Protein AF-A0A9X8HGR4-F1 (afdb_monomer)

Mean predicted aligned error: 7.32 Å

Organism: Aphanomyces astaci (NCBI:txid112090)

Solvent-accessible surface area (backbone atoms only — not comparable to full-atom values): 8861 Å² total; per-residue (Å²): 108,69,72,41,54,54,27,50,53,47,27,54,52,20,58,75,69,69,37,58,62,55,27,18,55,21,49,51,52,35,52,61,51,49,72,78,52,63,86,85,39,71,66,53,58,53,49,52,52,51,49,60,60,32,33,69,50,9,57,54,33,40,52,52,37,51,54,50,48,54,56,50,56,73,55,56,87,58,89,68,91,65,55,72,68,59,50,52,53,51,51,53,54,50,51,52,52,51,51,55,38,35,50,29,14,35,56,23,24,52,88,67,56,31,57,54,38,49,51,55,51,51,54,46,51,55,55,51,50,52,45,54,51,49,53,53,53,52,50,51,52,51,53,60,72,69,48,59,56,43,101,83,71,45,76,47,70,78,83,75,77,127

Nearest PDB structures (foldseek):
  3e6y-assembly3_B  TM=3.218E-01  e=4.325E-01  Nicotiana tabacum
  2o98-assembly1_A  TM=3.046E-01  e=5.892E-01  Nicotiana tabacum
  2npm-assembly1_B  TM=3.280E-01  e=8.028E-01  Cryptosporidium parvum
  8qtf-assembly1_B  TM=3.038E-01  e=9.866E-01  Arabidopsis thaliana
  3edu-assembly1_A  TM=3.399E-01  e=7.365E+00  Homo sapiens

Secondary structure (DSSP, 8-state):
-HHHHHHHHHHHHHHHTT-HHHHHHHHHHHHHHHTTS-TTSHHHHHHHHHHHHHHHHHHHHHHHHHHHHHHHHTTTT----S-HHHHHHHHHHHHHHHHHHHHHHHHHSPTTHHHHHHHHHHHHHHHHHHHHHHHHHHHHHHHHHHS-B-TTSSB-GGGG--

Sequence (162 aa):
MEAFNDHIGSFYEALAEDKLDQLADALLSLRDAAATLPMEDPATVMLNDCENKASAKGQLALSNLHALVSTLNASLGRKSNDDTVLQYERLDSQLRTVINTFYTSYALSPSPANASSLAVLVEYVDAEFKQRASLRVDSLGKLKAAAPVNGHGYIDRSVHLE

Radius of gyration: 24.04 Å; Cα contacts (8 Å, |Δi|>4): 130; chains: 1; bounding box: 58×38×68 Å

pLDDT: mean 87.97, std 9.7, range [37.72, 97.38]

Foldseek 3Di:
DVQLVVLLVQLVVCLVVVVLLSNLVSLVSNVVVCVPDDCPDVSVVSNVVSLVSLQVVLVVLLVVLLVLLVVVLVVFPDDDPDDLVVVVVVLVVSLVVSVSSLSSNLSSHDPPSNVVSVVSNVVSVVSSVVSNVVSVVVVVVVCVVPADADPVRHRDPVVPPD

Structure (mmCIF, N/CA/C/O backbone):
data_AF-A0A9X8HGR4-F1
#
_entry.id   AF-A0A9X8HGR4-F1
#
loop_
_atom_site.group_PDB
_atom_site.id
_atom_site.type_symbol
_atom_site.label_atom_id
_atom_site.label_alt_id
_atom_site.label_comp_id
_atom_site.label_asym_id
_atom_site.label_entity_id
_atom_site.label_seq_id
_atom_site.pdbx_PDB_ins_code
_atom_site.Cartn_x
_atom_site.Cartn_y
_atom_site.Cartn_z
_atom_site.occupancy
_atom_site.B_iso_or_equiv
_atom_site.auth_seq_id
_atom_site.auth_comp_id
_atom_site.auth_asym_id
_atom_site.auth_atom_id
_atom_site.pdbx_PDB_model_num
ATOM 1 N N . MET A 1 1 ? 18.070 -14.603 -21.014 1.00 62.91 1 MET A N 1
ATOM 2 C CA . MET A 1 1 ? 17.979 -13.560 -22.060 1.00 62.91 1 MET A CA 1
ATOM 3 C C . MET A 1 1 ? 16.562 -13.458 -22.625 1.00 62.91 1 MET A C 1
ATOM 5 O O . MET A 1 1 ? 16.049 -12.356 -22.659 1.00 62.91 1 MET A O 1
ATOM 9 N N . GLU A 1 2 ? 15.895 -14.568 -22.970 1.00 74.19 2 GLU A N 1
ATOM 10 C CA . GLU A 1 2 ? 14.491 -14.567 -23.446 1.00 74.19 2 GLU A CA 1
ATOM 11 C C . GLU A 1 2 ? 13.516 -13.922 -22.440 1.00 74.19 2 GLU A C 1
ATOM 13 O O . GLU A 1 2 ? 12.910 -12.907 -22.760 1.00 74.19 2 GLU A O 1
ATOM 18 N N . ALA A 1 3 ? 13.520 -14.368 -21.177 1.00 80.75 3 ALA A N 1
ATOM 19 C CA . ALA A 1 3 ? 12.692 -13.768 -20.120 1.00 80.75 3 ALA A CA 1
ATOM 20 C C . ALA A 1 3 ? 12.939 -12.258 -19.911 1.00 80.75 3 ALA A C 1
ATOM 22 O O . ALA A 1 3 ? 12.009 -11.495 -19.685 1.00 80.75 3 ALA A O 1
ATOM 23 N N . PHE A 1 4 ? 14.191 -11.798 -20.026 1.00 86.31 4 PHE A N 1
ATOM 24 C CA . PHE A 1 4 ? 14.517 -10.374 -19.902 1.00 86.31 4 PHE A CA 1
ATOM 25 C C . PHE A 1 4 ? 13.901 -9.557 -21.048 1.00 86.31 4 PHE A C 1
ATOM 27 O O . PHE A 1 4 ? 13.310 -8.508 -20.807 1.00 86.31 4 PHE A O 1
ATOM 34 N N . ASN A 1 5 ? 13.984 -10.061 -22.282 1.00 85.44 5 ASN A N 1
ATOM 35 C CA . ASN A 1 5 ? 13.412 -9.395 -23.451 1.00 85.44 5 ASN A CA 1
ATOM 36 C C . ASN A 1 5 ? 11.878 -9.313 -23.374 1.00 85.44 5 ASN A C 1
ATOM 38 O O . ASN A 1 5 ? 11.311 -8.273 -23.714 1.00 85.44 5 ASN A O 1
ATOM 42 N N . ASP A 1 6 ? 11.217 -10.354 -22.863 1.00 88.44 6 ASP A N 1
ATOM 43 C CA . ASP A 1 6 ? 9.761 -10.363 -22.663 1.00 88.44 6 ASP A CA 1
ATOM 44 C C . ASP A 1 6 ? 9.321 -9.315 -21.627 1.00 88.44 6 ASP A C 1
ATOM 46 O O . ASP A 1 6 ? 8.352 -8.572 -21.832 1.00 88.44 6 ASP A O 1
ATOM 50 N N . HIS A 1 7 ? 10.069 -9.194 -20.525 1.00 91.62 7 HIS A N 1
ATOM 51 C CA . HIS A 1 7 ? 9.801 -8.181 -19.504 1.00 91.62 7 HIS A CA 1
ATOM 52 C C . HIS A 1 7 ? 10.094 -6.759 -20.003 1.00 91.62 7 HIS A C 1
ATOM 54 O O . HIS A 1 7 ? 9.390 -5.829 -19.614 1.00 91.62 7 HIS A O 1
ATOM 60 N N . ILE A 1 8 ? 11.066 -6.577 -20.906 1.00 92.81 8 ILE A N 1
ATOM 61 C CA . ILE A 1 8 ? 11.327 -5.279 -21.545 1.00 92.81 8 ILE A CA 1
ATOM 62 C C . ILE A 1 8 ? 10.142 -4.860 -22.411 1.00 92.81 8 ILE A C 1
ATOM 64 O O . ILE A 1 8 ? 9.707 -3.710 -22.330 1.00 92.81 8 ILE A O 1
ATOM 68 N N . GLY A 1 9 ? 9.613 -5.775 -23.229 1.00 91.75 9 GLY A N 1
ATOM 69 C CA . GLY A 1 9 ? 8.425 -5.502 -24.039 1.00 91.75 9 GLY A CA 1
ATOM 70 C C . GLY A 1 9 ? 7.249 -5.066 -23.165 1.00 91.75 9 GLY A C 1
ATOM 71 O O . GLY A 1 9 ? 6.687 -3.991 -23.378 1.00 91.75 9 GLY A O 1
ATOM 72 N N . SER A 1 10 ? 6.978 -5.841 -22.111 1.00 94.31 10 SER A N 1
ATOM 73 C CA . SER A 1 10 ? 5.934 -5.541 -21.120 1.00 94.31 10 SER A CA 1
ATOM 74 C C . SER A 1 10 ? 6.145 -4.182 -20.436 1.00 94.31 10 SER A C 1
ATOM 76 O O . SER A 1 10 ? 5.191 -3.438 -20.219 1.00 94.31 10 SER A O 1
ATOM 78 N N . PHE A 1 11 ? 7.396 -3.819 -20.126 1.00 95.81 11 PHE A N 1
ATOM 79 C CA . PHE A 1 11 ? 7.730 -2.537 -19.506 1.00 95.81 11 PHE A CA 1
ATOM 80 C C . PHE A 1 11 ? 7.387 -1.354 -20.417 1.00 95.81 11 PHE A C 1
ATOM 82 O O . PHE A 1 11 ? 6.739 -0.406 -19.976 1.00 95.81 11 PHE A O 1
ATOM 89 N N . TYR A 1 12 ? 7.802 -1.389 -21.687 1.00 95.19 12 TYR A N 1
ATOM 90 C CA . TYR A 1 12 ? 7.532 -0.280 -22.607 1.00 95.19 12 TYR A CA 1
ATOM 91 C C . TYR A 1 12 ? 6.057 -0.184 -23.005 1.00 95.19 12 TYR A C 1
ATOM 93 O O . TYR A 1 12 ? 5.570 0.929 -23.198 1.00 95.19 12 TYR A O 1
ATOM 101 N N . GLU A 1 13 ? 5.342 -1.308 -23.085 1.00 95.94 13 GLU A N 1
ATOM 102 C CA . GLU A 1 13 ? 3.887 -1.318 -23.268 1.00 95.94 13 GLU A CA 1
ATOM 103 C C . GLU A 1 13 ? 3.187 -0.638 -22.082 1.00 95.94 13 GLU A C 1
ATOM 105 O O . GLU A 1 13 ? 2.473 0.348 -22.269 1.00 95.94 13 GLU A O 1
ATOM 110 N N . ALA A 1 14 ? 3.484 -1.066 -20.851 1.00 95.38 14 ALA A N 1
ATOM 111 C CA . ALA A 1 14 ? 2.921 -0.459 -19.646 1.00 95.38 14 ALA A CA 1
ATOM 112 C C . ALA A 1 14 ? 3.289 1.029 -19.503 1.00 95.38 14 ALA A C 1
ATOM 114 O O . ALA A 1 14 ? 2.472 1.834 -19.051 1.00 95.38 14 ALA A O 1
ATOM 115 N N . LEU A 1 15 ? 4.504 1.413 -19.915 1.00 93.62 15 LEU A N 1
ATOM 116 C CA . LEU A 1 15 ? 4.956 2.803 -19.913 1.00 93.62 15 LEU A CA 1
ATOM 117 C C . LEU A 1 15 ? 4.176 3.659 -20.917 1.00 93.62 15 LEU A C 1
ATOM 119 O O . LEU A 1 15 ? 3.852 4.803 -20.607 1.00 93.62 15 LEU A O 1
ATOM 123 N N . ALA A 1 16 ? 3.900 3.128 -22.110 1.00 94.31 16 ALA A N 1
ATOM 124 C CA . ALA A 1 16 ? 3.144 3.825 -23.146 1.00 94.31 16 ALA A CA 1
ATOM 125 C C . ALA A 1 16 ? 1.662 3.988 -22.775 1.00 94.31 16 ALA A C 1
ATOM 127 O O . ALA A 1 16 ? 1.046 4.990 -23.133 1.00 94.31 16 ALA A O 1
ATOM 128 N N . GLU A 1 17 ? 1.106 3.024 -22.043 1.00 94.25 17 GLU A N 1
ATOM 129 C CA . GLU A 1 17 ? -0.291 3.028 -21.600 1.00 94.25 17 GLU A CA 1
ATOM 130 C C . GLU A 1 17 ? -0.511 3.684 -20.226 1.00 94.25 17 GLU A C 1
ATOM 132 O O . GLU A 1 17 ? -1.637 3.702 -19.729 1.00 94.25 17 GLU A O 1
ATOM 137 N N . ASP A 1 18 ? 0.543 4.223 -19.603 1.00 90.62 18 ASP A N 1
ATOM 138 C CA . ASP A 1 18 ? 0.505 4.842 -18.270 1.00 90.62 18 ASP A CA 1
ATOM 139 C C . ASP A 1 18 ? -0.043 3.922 -17.153 1.00 90.62 18 ASP A C 1
ATOM 141 O O . ASP A 1 18 ? -0.566 4.382 -16.132 1.00 90.62 18 ASP A O 1
ATOM 145 N N . LYS A 1 19 ? 0.126 2.603 -17.300 1.00 92.81 19 LYS A N 1
ATOM 146 C CA . LYS A 1 19 ? -0.300 1.595 -16.316 1.00 92.81 19 LYS A CA 1
ATOM 147 C C . LYS A 1 19 ? 0.777 1.384 -15.253 1.00 92.81 19 LYS A C 1
ATOM 149 O O . LYS A 1 19 ? 1.664 0.547 -15.401 1.00 92.81 19 LYS A O 1
ATOM 154 N N . LEU A 1 20 ? 0.729 2.186 -14.187 1.00 92.19 20 LEU A N 1
ATOM 155 C CA . LEU A 1 20 ? 1.771 2.229 -13.148 1.00 92.19 20 LEU A CA 1
ATOM 156 C C . LEU A 1 20 ? 1.999 0.891 -12.428 1.00 92.19 20 LEU A C 1
ATOM 158 O O . LEU A 1 20 ? 3.135 0.561 -12.104 1.00 92.19 20 LEU A O 1
ATOM 162 N N . ASP A 1 21 ? 0.933 0.143 -12.173 1.00 91.62 21 ASP A N 1
ATOM 163 C CA . ASP A 1 21 ? 0.956 -1.184 -11.556 1.00 91.62 21 ASP A CA 1
ATOM 164 C C . ASP A 1 21 ? 1.683 -2.203 -12.445 1.00 91.62 21 ASP A C 1
ATOM 166 O O . ASP A 1 21 ? 2.634 -2.845 -12.008 1.00 91.62 21 ASP A O 1
ATOM 170 N N . GLN A 1 22 ? 1.323 -2.263 -13.728 1.00 94.12 22 GLN A N 1
ATOM 171 C CA . GLN A 1 22 ? 1.977 -3.152 -14.696 1.00 94.12 22 GLN A CA 1
ATOM 172 C C . GLN A 1 22 ? 3.431 -2.740 -14.958 1.00 94.12 22 GLN A C 1
ATOM 174 O O . GLN A 1 22 ? 4.303 -3.588 -15.143 1.00 94.12 22 GLN A O 1
ATOM 179 N N . LEU A 1 23 ? 3.713 -1.436 -14.917 1.00 94.88 23 LEU A N 1
ATOM 180 C CA . LEU A 1 23 ? 5.065 -0.898 -15.023 1.00 94.88 23 LEU A CA 1
ATOM 181 C C . LEU A 1 23 ? 5.935 -1.327 -13.830 1.00 94.88 23 LEU A C 1
ATOM 183 O O . LEU A 1 23 ? 7.107 -1.657 -14.014 1.00 94.88 23 LEU A O 1
ATOM 187 N N . ALA A 1 24 ? 5.369 -1.333 -12.618 1.00 94.31 24 ALA A N 1
ATOM 188 C CA . ALA A 1 24 ? 6.038 -1.785 -11.400 1.00 94.31 24 ALA A CA 1
ATOM 189 C C . ALA A 1 24 ? 6.368 -3.285 -11.457 1.00 94.31 24 ALA A C 1
ATOM 191 O O . ALA A 1 24 ? 7.516 -3.660 -11.201 1.00 94.31 24 ALA A O 1
ATOM 192 N N . ASP A 1 25 ? 5.397 -4.112 -11.854 1.00 94.56 25 ASP A N 1
ATOM 193 C CA . ASP A 1 25 ? 5.567 -5.562 -12.011 1.00 94.56 25 ASP A CA 1
ATOM 194 C C . ASP A 1 25 ? 6.656 -5.890 -13.045 1.00 94.56 25 ASP A C 1
ATOM 196 O O . ASP A 1 25 ? 7.563 -6.691 -12.787 1.00 94.56 25 ASP A O 1
ATOM 200 N N . ALA A 1 26 ? 6.604 -5.235 -14.210 1.00 94.50 26 ALA A N 1
ATOM 201 C CA . ALA A 1 26 ? 7.576 -5.432 -15.280 1.00 94.50 26 ALA A CA 1
ATOM 202 C C . ALA A 1 26 ? 8.987 -5.000 -14.853 1.00 94.50 26 ALA A C 1
ATOM 204 O O . ALA A 1 26 ? 9.951 -5.721 -15.105 1.00 94.50 26 ALA A O 1
ATOM 205 N N . LEU A 1 27 ? 9.125 -3.864 -14.159 1.00 93.81 27 LEU A N 1
ATOM 206 C CA . LEU A 1 27 ? 10.427 -3.376 -13.700 1.00 93.81 27 LEU A CA 1
ATOM 207 C C . LEU A 1 27 ? 11.057 -4.280 -12.634 1.00 93.81 27 LEU A C 1
ATOM 209 O O . LEU A 1 27 ? 12.265 -4.512 -12.665 1.00 93.81 27 LEU A O 1
ATOM 213 N N . LEU A 1 28 ? 10.267 -4.801 -11.694 1.00 91.88 28 LEU A N 1
ATOM 214 C CA . LEU A 1 28 ? 10.774 -5.754 -10.704 1.00 91.88 28 LEU A CA 1
ATOM 215 C C . LEU A 1 28 ? 11.184 -7.073 -11.363 1.00 91.88 28 LEU A C 1
ATOM 217 O O . LEU A 1 28 ? 12.278 -7.564 -11.098 1.00 91.88 28 LEU A O 1
ATOM 221 N N . SER A 1 29 ? 10.382 -7.568 -12.306 1.00 92.12 29 SER A N 1
ATOM 222 C CA . SER A 1 29 ? 10.728 -8.758 -13.091 1.00 92.12 29 SER A CA 1
ATOM 223 C C . SER A 1 29 ? 12.014 -8.556 -13.908 1.00 92.12 29 SER A C 1
ATOM 225 O O . SER A 1 29 ? 12.837 -9.465 -14.011 1.00 92.12 29 SER A O 1
ATOM 227 N N . LEU A 1 30 ? 12.241 -7.347 -14.441 1.00 92.06 30 LEU A N 1
ATOM 228 C CA . LEU A 1 30 ? 13.490 -6.982 -15.118 1.00 92.06 30 LEU A CA 1
ATOM 229 C C . LEU A 1 30 ? 14.696 -6.992 -14.179 1.00 92.06 30 LEU A C 1
ATOM 231 O O . LEU A 1 30 ? 15.746 -7.510 -14.556 1.00 92.06 30 LEU A O 1
ATOM 235 N N . ARG A 1 31 ? 14.556 -6.443 -12.967 1.00 91.25 31 ARG A N 1
ATOM 236 C CA . ARG A 1 31 ? 15.615 -6.465 -11.944 1.00 91.25 31 ARG A CA 1
ATOM 237 C C . ARG A 1 31 ? 15.980 -7.895 -11.556 1.00 91.25 31 ARG A C 1
ATOM 239 O O . ARG A 1 31 ? 17.163 -8.228 -11.520 1.00 91.25 31 ARG A O 1
ATOM 246 N N . ASP A 1 32 ? 14.977 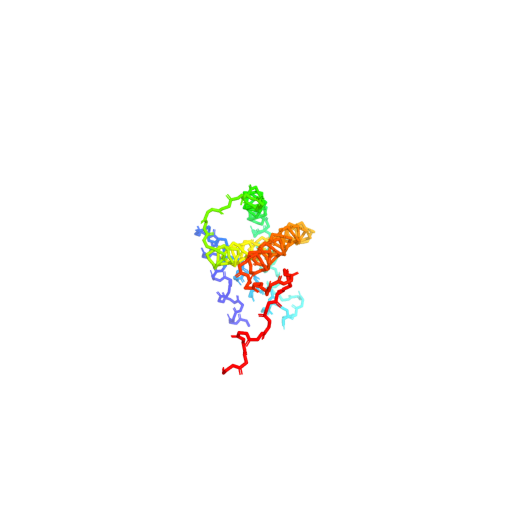-8.740 -11.336 1.00 90.00 32 ASP A N 1
ATOM 247 C CA . ASP A 1 32 ? 15.173 -10.145 -10.973 1.00 90.00 32 ASP A CA 1
ATOM 248 C C . ASP A 1 32 ? 15.843 -10.930 -12.109 1.00 90.00 32 ASP A C 1
ATOM 250 O O . ASP A 1 32 ? 16.805 -11.667 -11.882 1.00 90.00 32 ASP A O 1
ATOM 254 N N . ALA A 1 33 ? 15.399 -10.727 -13.353 1.00 89.25 33 ALA A N 1
ATOM 255 C CA . ALA A 1 33 ? 16.020 -11.344 -14.521 1.00 89.25 33 ALA A CA 1
ATOM 256 C C . ALA A 1 33 ? 17.475 -10.873 -14.713 1.00 89.25 33 ALA A C 1
ATOM 258 O O . ALA A 1 33 ? 18.356 -11.688 -15.005 1.00 89.25 33 ALA A O 1
ATOM 259 N N . ALA A 1 34 ? 17.744 -9.580 -14.509 1.00 87.50 34 ALA A N 1
ATOM 260 C CA . ALA A 1 34 ? 19.075 -8.993 -14.640 1.00 87.50 34 ALA A CA 1
ATOM 261 C C . ALA A 1 34 ? 20.048 -9.424 -13.534 1.00 87.50 34 ALA A C 1
ATOM 263 O O . ALA A 1 34 ? 21.247 -9.502 -13.790 1.00 87.50 34 ALA A O 1
ATOM 264 N N . ALA A 1 35 ? 19.566 -9.778 -12.336 1.00 86.12 35 ALA A N 1
ATOM 265 C CA . ALA A 1 35 ? 20.410 -10.246 -11.231 1.00 86.12 35 ALA A CA 1
ATOM 266 C C . ALA A 1 35 ? 21.212 -11.523 -11.561 1.00 86.12 35 ALA A C 1
ATOM 268 O O . ALA A 1 35 ? 22.198 -11.834 -10.893 1.00 86.12 35 ALA A O 1
ATOM 269 N N . THR A 1 36 ? 20.796 -12.263 -12.593 1.00 83.25 36 THR A N 1
ATOM 270 C CA . THR A 1 36 ? 21.471 -13.479 -13.073 1.00 83.25 36 THR A CA 1
ATOM 271 C C . THR A 1 36 ? 22.490 -13.223 -14.189 1.00 83.25 36 THR A C 1
ATOM 273 O O . THR A 1 36 ? 23.175 -14.155 -14.616 1.00 83.25 36 THR A O 1
ATOM 276 N N . LEU A 1 37 ? 22.595 -11.980 -14.672 1.00 81.25 37 LEU A N 1
ATOM 277 C CA . LEU A 1 37 ? 23.432 -11.606 -15.809 1.00 81.25 37 LEU A CA 1
ATOM 278 C C . LEU A 1 37 ? 24.797 -11.047 -15.359 1.00 81.25 37 LEU A C 1
ATOM 280 O O . LEU A 1 37 ? 24.920 -10.494 -14.263 1.00 81.25 37 LEU A O 1
ATOM 284 N N . PRO A 1 38 ? 25.846 -11.165 -16.194 1.00 80.25 38 PRO A N 1
ATOM 285 C CA . PRO A 1 38 ? 27.122 -10.492 -15.953 1.00 80.25 38 PRO A CA 1
ATOM 286 C C . PRO A 1 38 ? 26.952 -8.964 -15.899 1.00 80.25 38 PRO A C 1
ATOM 288 O O . PRO A 1 38 ? 26.195 -8.399 -16.682 1.00 80.25 38 PRO A O 1
ATOM 291 N N . MET A 1 39 ? 27.707 -8.267 -15.041 1.00 69.81 39 MET A N 1
ATOM 292 C CA . MET A 1 39 ? 27.598 -6.799 -14.905 1.00 69.81 39 MET A CA 1
ATOM 293 C C . MET A 1 39 ? 27.846 -6.024 -16.212 1.00 69.81 39 MET A C 1
ATOM 295 O O . MET A 1 39 ? 27.282 -4.949 -16.395 1.00 69.81 39 MET A O 1
ATOM 299 N N . GLU A 1 40 ? 28.660 -6.560 -17.122 1.00 76.12 40 GLU A N 1
ATOM 300 C CA . GLU A 1 40 ? 28.981 -5.938 -18.418 1.00 76.12 40 GLU A CA 1
ATOM 301 C C . GLU A 1 40 ? 27.992 -6.315 -19.538 1.00 76.12 40 GLU A C 1
ATOM 303 O O . GLU A 1 40 ? 28.202 -5.961 -20.698 1.00 76.12 40 GLU A O 1
ATOM 308 N N . ASP A 1 41 ? 26.914 -7.035 -19.216 1.00 80.69 41 ASP A N 1
ATOM 309 C CA . ASP A 1 41 ? 25.902 -7.419 -20.195 1.00 80.69 41 ASP A CA 1
ATOM 310 C C . ASP A 1 41 ? 25.125 -6.181 -20.700 1.00 80.69 41 ASP A C 1
ATOM 312 O O . ASP A 1 41 ? 24.710 -5.337 -19.895 1.00 80.69 41 ASP A O 1
ATOM 316 N N . PRO A 1 42 ? 24.878 -6.054 -22.018 1.00 81.88 42 PRO A N 1
ATOM 317 C CA . PRO A 1 42 ? 24.031 -5.001 -22.582 1.00 81.88 42 PRO A CA 1
ATOM 318 C C . PRO A 1 42 ? 22.647 -4.875 -21.921 1.00 81.88 42 PRO A C 1
ATOM 320 O O . PRO A 1 42 ? 22.094 -3.774 -21.865 1.00 81.88 42 PRO A O 1
ATOM 323 N N . ALA A 1 43 ? 22.099 -5.962 -21.370 1.00 84.00 43 ALA A N 1
ATOM 324 C CA . ALA A 1 43 ? 20.862 -5.961 -20.594 1.00 84.00 43 ALA A CA 1
ATOM 325 C C . ALA A 1 43 ? 20.925 -5.033 -19.369 1.00 84.00 43 ALA A C 1
ATOM 327 O O . ALA A 1 43 ? 19.941 -4.368 -19.049 1.00 84.00 43 ALA A O 1
ATOM 328 N N . THR A 1 44 ? 22.088 -4.898 -18.728 1.00 83.25 44 THR A N 1
ATOM 329 C CA . THR A 1 44 ? 22.293 -3.974 -17.601 1.00 83.25 44 THR A CA 1
ATOM 330 C C . THR A 1 44 ? 22.103 -2.517 -18.035 1.00 83.25 44 THR A C 1
ATOM 332 O O . THR A 1 44 ? 21.537 -1.708 -17.301 1.00 83.25 44 THR A O 1
ATOM 335 N N . VAL A 1 45 ? 22.517 -2.170 -19.259 1.00 87.12 45 VAL A N 1
ATOM 336 C CA . VAL A 1 45 ? 22.310 -0.826 -19.825 1.00 87.12 45 VAL A CA 1
ATOM 337 C C . VAL A 1 45 ? 20.826 -0.572 -20.088 1.00 87.12 45 VAL A C 1
ATOM 339 O O . VAL A 1 45 ? 20.326 0.509 -19.779 1.00 87.12 45 VAL A O 1
ATOM 342 N N . MET A 1 46 ? 20.109 -1.569 -20.612 1.00 90.00 46 MET A N 1
ATOM 343 C CA . MET A 1 46 ? 18.667 -1.460 -20.856 1.00 90.00 46 MET A CA 1
ATOM 344 C C . MET A 1 46 ? 17.866 -1.358 -19.553 1.00 90.00 46 MET A C 1
ATOM 346 O O . MET A 1 46 ? 16.936 -0.557 -19.477 1.00 90.00 46 MET A O 1
ATOM 350 N N . LEU A 1 47 ? 18.250 -2.104 -18.510 1.00 91.00 47 LEU A N 1
ATOM 351 C CA . LEU A 1 47 ? 17.650 -1.979 -17.182 1.00 91.00 47 LEU A CA 1
ATOM 352 C C . LEU A 1 47 ? 17.824 -0.556 -16.637 1.00 91.00 47 LEU A C 1
ATOM 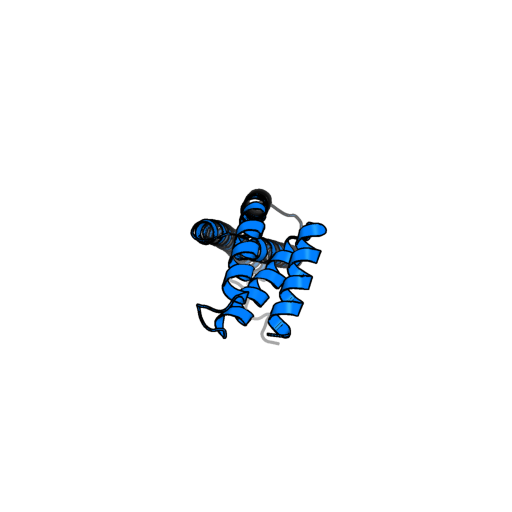354 O O . LEU A 1 47 ? 16.846 0.041 -16.199 1.00 91.00 47 LEU A O 1
ATOM 358 N N . ASN A 1 48 ? 19.026 0.020 -16.735 1.00 89.56 48 ASN A N 1
ATOM 359 C CA . ASN A 1 48 ? 19.275 1.397 -16.295 1.00 89.56 48 ASN A CA 1
ATOM 360 C C . ASN A 1 48 ? 18.396 2.424 -17.039 1.00 89.56 48 ASN A C 1
ATOM 362 O O . ASN A 1 48 ? 17.914 3.379 -16.429 1.00 89.56 48 ASN A O 1
ATOM 366 N N . ASP A 1 49 ? 18.158 2.249 -18.345 1.00 91.31 49 ASP A N 1
ATOM 367 C CA . ASP A 1 49 ? 17.220 3.103 -19.094 1.00 91.31 49 ASP A CA 1
ATOM 368 C C . ASP A 1 49 ? 15.782 2.965 -18.567 1.00 91.31 49 ASP A C 1
ATOM 370 O O . ASP A 1 49 ? 15.103 3.970 -18.330 1.00 91.31 49 ASP A O 1
ATOM 374 N N . CYS A 1 50 ? 15.338 1.731 -18.308 1.00 92.69 50 CYS A N 1
ATOM 375 C CA . CYS A 1 50 ? 14.025 1.460 -17.726 1.00 92.69 50 CYS A CA 1
ATOM 376 C C . CYS A 1 50 ? 13.884 2.096 -16.334 1.00 92.69 50 CYS A C 1
ATOM 378 O O . CYS A 1 50 ? 12.892 2.774 -16.066 1.00 92.69 50 CYS A O 1
ATOM 380 N N . GLU A 1 51 ? 14.889 1.970 -15.466 1.00 91.75 51 GLU A N 1
ATOM 381 C CA . GLU A 1 51 ? 14.887 2.577 -14.129 1.00 91.75 51 GLU A CA 1
ATOM 382 C C . GLU A 1 51 ? 14.813 4.107 -14.180 1.00 91.75 51 GLU A C 1
ATOM 384 O O . GLU A 1 51 ? 14.044 4.722 -13.436 1.00 91.75 51 GLU A O 1
ATOM 389 N N . ASN A 1 52 ? 15.546 4.736 -15.102 1.00 90.62 52 ASN A N 1
ATOM 390 C CA . ASN A 1 52 ? 15.491 6.184 -15.295 1.00 90.62 52 ASN A CA 1
ATOM 391 C C . ASN A 1 52 ? 14.101 6.650 -15.752 1.00 90.62 52 ASN A C 1
ATOM 393 O O . ASN A 1 52 ? 13.592 7.661 -15.260 1.00 90.62 52 ASN A O 1
ATOM 397 N N . LYS A 1 53 ? 13.457 5.909 -16.662 1.00 92.00 53 LYS A N 1
ATOM 398 C CA . LYS A 1 53 ? 12.088 6.206 -17.120 1.00 92.00 53 LYS A CA 1
ATOM 399 C C . LYS A 1 53 ? 11.055 5.984 -16.016 1.00 92.00 53 LYS A C 1
ATOM 401 O O . LYS A 1 53 ? 10.146 6.799 -15.856 1.00 92.00 53 LYS A O 1
ATOM 406 N N . ALA A 1 54 ? 11.214 4.920 -15.234 1.00 92.00 54 ALA A N 1
ATOM 407 C CA . ALA A 1 54 ? 10.336 4.598 -14.117 1.00 92.00 54 ALA A CA 1
ATOM 408 C C . ALA A 1 54 ? 10.429 5.625 -12.983 1.00 92.00 54 ALA A C 1
ATOM 410 O O . ALA A 1 54 ? 9.401 5.989 -12.421 1.00 92.00 54 ALA A O 1
ATOM 411 N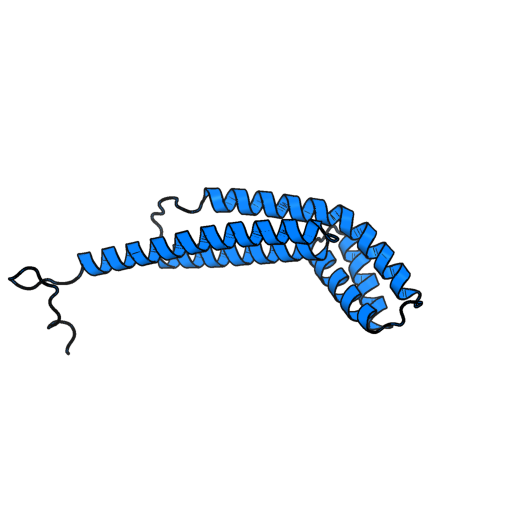 N . SER A 1 55 ? 11.618 6.169 -12.706 1.00 89.00 55 SER A N 1
ATOM 412 C CA . SER A 1 55 ? 11.843 7.161 -11.643 1.00 89.00 55 SER A CA 1
ATOM 413 C C . SER A 1 55 ? 10.911 8.379 -11.740 1.00 89.00 55 SER A C 1
ATOM 415 O O . SER A 1 55 ? 10.346 8.825 -10.737 1.00 89.00 55 SER A O 1
ATOM 417 N N . ALA A 1 56 ? 10.656 8.871 -12.959 1.00 83.81 56 ALA A N 1
ATOM 418 C CA . ALA A 1 56 ? 9.712 9.968 -13.188 1.00 83.81 56 ALA A CA 1
ATOM 419 C C . ALA A 1 56 ? 8.270 9.599 -12.788 1.00 83.81 56 ALA A C 1
ATOM 421 O O . ALA A 1 56 ? 7.525 10.432 -12.270 1.00 83.81 56 ALA A O 1
ATOM 422 N N . LYS A 1 57 ? 7.879 8.338 -12.993 1.00 91.06 57 LYS A N 1
ATOM 423 C CA . LYS A 1 57 ? 6.578 7.793 -12.580 1.00 91.06 57 LYS A CA 1
ATOM 424 C C . LYS A 1 57 ? 6.550 7.444 -11.087 1.00 91.06 57 LYS A C 1
ATOM 426 O O . LYS A 1 57 ? 5.497 7.558 -10.463 1.00 91.06 57 LYS A O 1
ATOM 431 N N . GLY A 1 58 ? 7.698 7.115 -10.494 1.00 90.19 58 GLY A N 1
ATOM 432 C CA . GLY A 1 58 ? 7.858 6.854 -9.063 1.00 90.19 58 GLY A CA 1
ATOM 433 C C . GLY A 1 58 ? 7.441 8.038 -8.190 1.00 90.19 58 GLY A C 1
ATOM 434 O O . GLY A 1 58 ? 6.710 7.855 -7.221 1.00 90.19 58 GLY A O 1
ATOM 435 N N . GLN A 1 59 ? 7.786 9.271 -8.578 1.00 88.75 59 GLN A N 1
ATOM 436 C CA . GLN A 1 59 ? 7.345 10.472 -7.849 1.00 88.75 59 GLN A CA 1
ATOM 437 C C . GLN A 1 59 ? 5.818 10.645 -7.853 1.00 88.75 59 GLN A C 1
ATOM 439 O O . GLN A 1 59 ? 5.231 11.002 -6.829 1.00 88.75 59 GLN A O 1
ATOM 444 N N . LEU A 1 60 ? 5.168 10.365 -8.986 1.00 91.00 60 LEU A N 1
ATOM 445 C CA . LEU A 1 60 ? 3.709 10.391 -9.093 1.00 91.00 60 LEU A CA 1
ATOM 446 C C . LEU A 1 60 ? 3.076 9.301 -8.217 1.00 91.00 60 LEU A C 1
ATOM 448 O O . LEU A 1 60 ? 2.141 9.581 -7.470 1.00 91.00 60 LEU A O 1
ATOM 452 N N . ALA A 1 61 ? 3.611 8.079 -8.262 1.00 93.62 61 ALA A N 1
ATOM 453 C CA . ALA A 1 61 ? 3.142 6.971 -7.435 1.00 93.62 61 ALA A CA 1
ATOM 454 C C . ALA A 1 61 ? 3.290 7.266 -5.929 1.00 93.62 61 ALA A C 1
ATOM 456 O O . ALA A 1 61 ? 2.365 7.003 -5.159 1.00 93.62 61 ALA A O 1
ATOM 457 N N . LEU A 1 62 ? 4.392 7.900 -5.516 1.00 93.44 62 LEU A N 1
ATOM 458 C CA . LEU A 1 62 ? 4.601 8.344 -4.137 1.00 93.44 62 LEU A CA 1
ATOM 459 C C . LEU A 1 62 ? 3.601 9.432 -3.724 1.00 93.44 62 LEU A C 1
ATOM 461 O O . LEU A 1 62 ? 3.049 9.384 -2.624 1.00 93.44 62 LEU A O 1
ATOM 465 N N . SER A 1 63 ? 3.323 10.396 -4.604 1.00 93.25 63 SER A N 1
ATOM 466 C CA . SER A 1 63 ? 2.299 11.416 -4.355 1.00 93.25 63 SER A CA 1
ATOM 467 C C . SER A 1 63 ? 0.909 10.791 -4.177 1.00 93.25 63 SER A C 1
ATOM 469 O O . SER A 1 63 ? 0.200 11.128 -3.225 1.00 93.25 63 SER A O 1
ATOM 471 N N . ASN A 1 64 ? 0.557 9.816 -5.022 1.00 94.50 64 ASN A N 1
ATOM 472 C CA . ASN A 1 64 ? -0.694 9.065 -4.917 1.00 94.50 64 ASN A CA 1
ATOM 473 C C . ASN A 1 64 ? -0.784 8.287 -3.596 1.00 94.50 64 ASN A C 1
ATOM 475 O O . ASN A 1 64 ? -1.831 8.307 -2.949 1.00 94.50 64 ASN A O 1
ATOM 479 N N . LEU A 1 65 ? 0.313 7.656 -3.160 1.00 96.50 65 LEU A N 1
ATOM 480 C CA . LEU A 1 65 ? 0.380 6.964 -1.872 1.00 96.50 65 LEU A CA 1
ATOM 481 C C . LEU A 1 65 ? 0.121 7.922 -0.701 1.00 96.50 65 LEU A C 1
ATOM 483 O O . LEU A 1 65 ? -0.706 7.627 0.161 1.00 96.50 65 LEU A O 1
ATOM 487 N N . HIS A 1 66 ? 0.780 9.083 -0.684 1.00 96.31 66 HIS A N 1
ATOM 488 C CA . HIS A 1 66 ? 0.560 10.103 0.343 1.00 96.31 66 HIS A CA 1
ATOM 489 C C . HIS A 1 66 ? -0.891 10.599 0.366 1.00 96.31 66 HIS A C 1
ATOM 491 O O . HIS A 1 66 ? -1.488 10.708 1.438 1.00 96.31 66 HIS A O 1
ATOM 497 N N . ALA A 1 67 ? -1.471 10.885 -0.802 1.00 96.81 67 ALA A N 1
ATOM 498 C CA . ALA A 1 67 ? -2.852 11.349 -0.911 1.00 96.81 67 ALA A CA 1
ATOM 499 C C . ALA A 1 67 ? -3.850 10.295 -0.405 1.00 96.81 67 ALA A C 1
ATOM 501 O O . ALA A 1 67 ? -4.779 10.622 0.342 1.00 96.81 67 ALA A O 1
ATOM 502 N N . LEU A 1 68 ? -3.624 9.026 -0.759 1.00 97.19 68 LEU A N 1
ATOM 503 C CA . LEU A 1 68 ? -4.422 7.899 -0.294 1.00 97.19 68 LEU A CA 1
ATOM 504 C C . LEU A 1 68 ? -4.339 7.759 1.229 1.00 97.19 68 LEU A C 1
ATOM 506 O O . LEU A 1 68 ? -5.371 7.778 1.898 1.00 97.19 68 LEU A O 1
ATOM 510 N N . VAL A 1 69 ? -3.128 7.661 1.784 1.00 96.88 69 VAL A N 1
ATOM 511 C CA . VAL A 1 69 ? -2.925 7.481 3.229 1.00 96.88 69 VAL A CA 1
ATOM 512 C C . VAL A 1 69 ? -3.488 8.656 4.019 1.00 96.88 69 VAL A C 1
ATOM 514 O O . VAL A 1 69 ? -4.180 8.433 5.006 1.00 96.88 69 VAL A O 1
ATOM 517 N N . SER A 1 70 ? -3.290 9.893 3.561 1.00 95.62 70 SER A N 1
ATOM 518 C CA . SER A 1 70 ? -3.877 11.082 4.191 1.00 95.62 70 SER A CA 1
ATOM 519 C C . SER A 1 70 ? -5.409 11.009 4.236 1.00 95.62 70 SER A C 1
ATOM 521 O O . SER A 1 70 ? -6.026 11.217 5.285 1.00 95.62 70 SER A O 1
ATOM 523 N N . THR A 1 71 ? -6.033 10.619 3.121 1.00 95.38 71 THR A N 1
ATOM 524 C CA . THR A 1 71 ? -7.492 10.460 3.024 1.00 95.38 71 THR A CA 1
ATOM 525 C C . THR A 1 71 ? -8.005 9.373 3.967 1.00 95.38 71 THR A C 1
ATOM 527 O O . THR A 1 71 ? -8.995 9.573 4.676 1.00 95.38 71 THR A O 1
ATOM 530 N N . LEU A 1 72 ? -7.327 8.225 4.006 1.00 95.31 72 LEU A N 1
ATOM 531 C CA . LEU A 1 72 ? -7.725 7.102 4.848 1.00 95.31 72 LEU A CA 1
ATOM 532 C C . LEU A 1 72 ? -7.490 7.393 6.333 1.00 95.31 72 LEU A C 1
ATOM 534 O O . LEU A 1 72 ? -8.393 7.146 7.130 1.00 95.31 72 LEU A O 1
ATOM 538 N N . ASN A 1 73 ? -6.362 8.000 6.705 1.00 93.88 73 ASN A N 1
ATOM 539 C CA . ASN A 1 73 ? -6.085 8.434 8.077 1.00 93.88 73 ASN A CA 1
ATOM 540 C C . ASN A 1 73 ? -7.148 9.410 8.585 1.00 93.88 73 ASN A C 1
ATOM 542 O O . ASN A 1 73 ? -7.607 9.280 9.716 1.00 93.88 73 ASN A O 1
ATOM 546 N N . ALA A 1 74 ? -7.620 10.330 7.739 1.00 91.25 74 ALA A N 1
ATOM 547 C CA . ALA A 1 74 ? -8.710 11.234 8.098 1.00 91.25 74 ALA A CA 1
ATOM 548 C C . ALA A 1 74 ? -10.051 10.515 8.352 1.00 91.25 74 ALA A C 1
ATOM 550 O O . ALA A 1 74 ? -10.955 11.110 8.950 1.00 91.25 74 ALA A O 1
ATOM 551 N N . SER A 1 75 ? -10.208 9.278 7.868 1.00 88.25 75 SER A N 1
ATOM 552 C CA . SER A 1 75 ? -11.391 8.434 8.076 1.00 88.25 75 SER A CA 1
ATOM 553 C C . SER A 1 75 ? -11.279 7.506 9.291 1.00 88.25 75 SER A C 1
ATOM 555 O O . SER A 1 75 ? -12.310 7.143 9.862 1.00 88.25 75 SER A O 1
ATOM 557 N N . LEU A 1 76 ? -10.057 7.168 9.722 1.00 89.19 76 LEU A N 1
ATOM 558 C CA . LEU A 1 76 ? -9.814 6.395 10.942 1.00 89.19 76 LEU A CA 1
ATOM 559 C C . LEU A 1 76 ? -10.304 7.176 12.175 1.00 89.19 76 LEU A C 1
ATOM 561 O O . LEU A 1 76 ? -10.291 8.406 12.208 1.00 89.19 76 LEU A O 1
ATOM 565 N N . GLY A 1 77 ? -10.799 6.471 13.193 1.00 77.50 77 GLY A N 1
ATOM 566 C CA . GLY A 1 77 ? -11.317 7.075 14.426 1.00 77.50 77 GLY A CA 1
ATOM 567 C C . GLY A 1 77 ? -12.684 7.759 14.308 1.00 77.50 77 GLY A C 1
ATOM 568 O O . GLY A 1 77 ? -13.257 8.156 15.326 1.00 77.50 77 GLY A O 1
ATOM 569 N N . ARG A 1 78 ? -13.261 7.888 13.104 1.00 81.44 78 ARG A N 1
ATOM 570 C CA . ARG A 1 78 ? -14.630 8.398 12.958 1.00 81.44 78 ARG A CA 1
ATOM 571 C C . ARG A 1 78 ? -15.625 7.373 13.487 1.00 81.44 78 ARG A C 1
ATOM 573 O O . ARG A 1 78 ? -15.558 6.193 13.152 1.00 81.44 78 ARG A O 1
ATOM 580 N N . LYS A 1 79 ? -16.589 7.841 14.284 1.00 75.38 79 LYS A N 1
ATOM 581 C CA . LYS A 1 79 ? -17.705 7.005 14.739 1.00 75.38 79 LYS A CA 1
ATOM 582 C C . LYS A 1 79 ? -18.483 6.514 13.522 1.00 75.38 79 LYS A C 1
ATOM 584 O O . LYS A 1 79 ? -19.029 7.327 12.779 1.00 75.38 79 LYS A O 1
ATOM 589 N N . SER A 1 80 ? -18.527 5.199 13.345 1.00 79.25 80 SER A N 1
ATOM 590 C CA . SER A 1 80 ? -19.375 4.550 12.354 1.00 79.25 80 SER A CA 1
ATOM 591 C C . SER A 1 80 ? -20.573 3.891 13.032 1.00 79.25 80 SER A C 1
ATOM 593 O O . SER A 1 80 ? -20.446 3.334 14.124 1.00 79.25 80 SER A O 1
ATOM 595 N N . ASN A 1 81 ? -21.725 3.948 12.363 1.00 80.69 81 ASN A N 1
ATOM 596 C CA . ASN A 1 81 ? -22.914 3.176 12.729 1.00 80.69 81 ASN A CA 1
ATOM 597 C C . ASN A 1 81 ? -22.885 1.757 12.141 1.00 80.69 81 ASN A C 1
ATOM 599 O O . ASN A 1 81 ? -23.793 0.974 12.408 1.00 80.69 81 ASN A O 1
ATOM 603 N N . ASP A 1 82 ? -21.871 1.439 11.332 1.00 83.81 82 ASP A N 1
ATOM 604 C CA . ASP A 1 82 ? -21.698 0.114 10.747 1.00 83.81 82 ASP A CA 1
ATOM 605 C C . ASP A 1 82 ? -21.494 -0.943 11.841 1.00 83.81 82 ASP A C 1
ATOM 607 O O . ASP A 1 82 ? -20.895 -0.675 12.890 1.00 83.81 82 ASP A O 1
ATOM 611 N N . ASP A 1 83 ? -21.925 -2.173 11.565 1.00 86.44 83 ASP A N 1
ATOM 612 C CA . ASP A 1 83 ? -21.553 -3.329 12.379 1.00 86.44 83 ASP A CA 1
ATOM 613 C C . ASP A 1 83 ? -20.020 -3.443 12.464 1.00 86.44 83 ASP A C 1
ATOM 615 O O . ASP A 1 83 ? -19.292 -3.140 11.517 1.00 86.44 83 ASP A O 1
ATOM 619 N N . THR A 1 84 ? -19.522 -3.897 13.609 1.00 87.00 84 THR A N 1
ATOM 620 C CA . THR A 1 84 ? -18.116 -4.220 13.841 1.00 87.00 84 THR A CA 1
ATOM 621 C C . THR A 1 84 ? -17.529 -5.126 12.751 1.00 87.00 84 THR A C 1
ATOM 623 O O . THR A 1 84 ? -16.384 -4.902 12.364 1.00 87.00 84 THR A O 1
ATOM 626 N N . VAL A 1 85 ? -18.288 -6.087 12.209 1.00 89.44 85 VAL A N 1
ATOM 627 C CA . VAL A 1 85 ? -17.816 -6.943 11.098 1.00 89.44 85 VAL A CA 1
ATOM 628 C C . VAL A 1 85 ? -17.501 -6.111 9.851 1.00 89.44 85 VAL A C 1
ATOM 630 O O . VAL A 1 85 ? -16.385 -6.169 9.337 1.00 89.44 85 VAL A O 1
ATOM 633 N N . LEU A 1 86 ? -18.438 -5.258 9.428 1.00 91.62 86 LEU A N 1
ATOM 634 C CA . LEU A 1 86 ? -18.266 -4.378 8.266 1.00 91.62 86 LEU A CA 1
ATOM 635 C C . LEU A 1 86 ? -17.122 -3.376 8.466 1.00 91.62 86 LEU A C 1
ATOM 637 O O . LEU A 1 86 ? -16.436 -3.003 7.514 1.00 91.62 86 LEU A O 1
ATOM 641 N N . GLN A 1 87 ? -16.892 -2.938 9.707 1.00 91.44 87 GLN A N 1
ATOM 642 C CA . GLN A 1 87 ? -15.761 -2.069 10.027 1.00 91.44 87 GLN A CA 1
ATOM 643 C C . GLN A 1 87 ? -14.419 -2.790 9.841 1.00 91.44 87 GLN A C 1
ATOM 645 O O . GLN A 1 87 ? -13.506 -2.202 9.263 1.00 91.44 87 GLN A O 1
ATOM 650 N N . TYR A 1 88 ? -14.298 -4.054 10.260 1.00 92.81 88 TYR A N 1
ATOM 651 C CA . TYR A 1 88 ? -13.086 -4.844 10.017 1.00 92.81 88 TYR A CA 1
ATOM 652 C C . TYR A 1 88 ? -12.864 -5.142 8.529 1.00 92.81 88 TYR A C 1
ATOM 654 O O . TYR A 1 88 ? -11.745 -4.987 8.048 1.00 92.81 88 TYR A O 1
ATOM 662 N N . GLU A 1 89 ? -13.914 -5.488 7.781 1.00 94.00 89 GLU A N 1
ATOM 663 C CA . GLU A 1 89 ? -13.814 -5.716 6.331 1.00 94.00 89 GLU A CA 1
ATOM 664 C C . GLU A 1 89 ? -13.360 -4.457 5.581 1.00 94.00 89 GLU A C 1
ATOM 666 O O . GLU A 1 89 ? -12.496 -4.519 4.700 1.00 94.00 89 GLU A O 1
ATOM 671 N N . ARG A 1 90 ? -13.889 -3.285 5.963 1.00 93.19 90 ARG 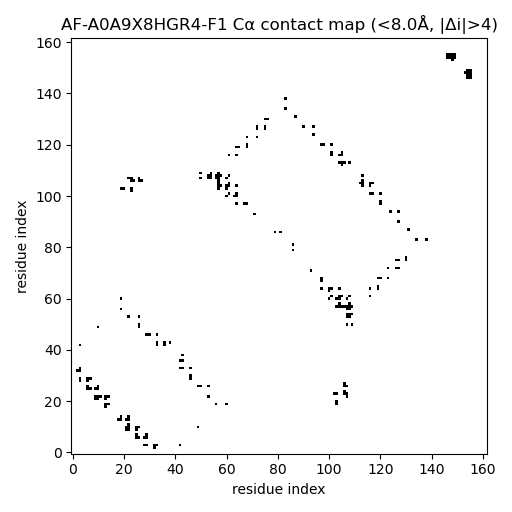A N 1
ATOM 672 C CA . ARG A 1 90 ? -13.447 -2.000 5.408 1.00 93.19 90 ARG A CA 1
ATOM 673 C C . ARG A 1 90 ? -11.966 -1.765 5.683 1.00 93.19 90 ARG A C 1
ATOM 675 O O . ARG A 1 90 ? -11.240 -1.396 4.764 1.00 93.19 90 ARG A O 1
ATOM 682 N N . LEU A 1 91 ? -11.528 -1.975 6.921 1.00 94.31 91 LEU A N 1
ATOM 683 C CA . LEU A 1 91 ? -10.132 -1.814 7.316 1.00 94.31 91 LEU A CA 1
ATOM 684 C C . LEU A 1 91 ? -9.199 -2.764 6.543 1.00 94.31 91 LEU A C 1
ATOM 686 O O . LEU A 1 91 ? -8.149 -2.338 6.067 1.00 94.31 91 LEU A O 1
ATOM 690 N N . ASP A 1 92 ? -9.601 -4.021 6.330 1.00 95.06 92 ASP A N 1
ATOM 691 C CA . ASP A 1 92 ? -8.852 -4.980 5.504 1.00 95.06 92 ASP A CA 1
ATOM 692 C C . ASP A 1 92 ? -8.742 -4.522 4.044 1.00 95.06 92 ASP A C 1
ATOM 694 O O . ASP A 1 92 ? -7.662 -4.567 3.448 1.00 95.06 92 ASP A O 1
ATOM 698 N N . SER A 1 93 ? -9.847 -4.055 3.457 1.00 95.94 93 SER A N 1
ATOM 699 C CA . SER A 1 93 ? -9.861 -3.541 2.084 1.00 95.94 93 SER A CA 1
ATOM 700 C C . SER A 1 93 ? -8.979 -2.299 1.931 1.00 95.94 93 SER A C 1
ATOM 702 O O . SER A 1 93 ? -8.261 -2.159 0.937 1.00 95.94 93 SER A O 1
ATOM 704 N N . GLN A 1 94 ? -9.021 -1.391 2.908 1.00 95.56 94 GLN A N 1
ATOM 705 C CA . GLN A 1 94 ? -8.195 -0.187 2.917 1.00 95.56 94 GLN A CA 1
ATOM 706 C C . GLN A 1 94 ? -6.707 -0.540 3.027 1.00 95.56 94 GLN A C 1
ATOM 708 O O . GLN A 1 94 ? -5.914 -0.061 2.216 1.00 95.56 94 GLN A O 1
ATOM 713 N N . LEU A 1 95 ? -6.338 -1.444 3.941 1.00 96.25 95 LEU A N 1
ATOM 714 C CA . LEU A 1 95 ? -4.959 -1.906 4.102 1.00 96.25 95 LEU A CA 1
ATOM 715 C C . LEU A 1 95 ? -4.409 -2.538 2.818 1.00 96.25 95 LEU A C 1
ATOM 717 O O . LEU A 1 95 ? -3.309 -2.193 2.391 1.00 96.25 95 LEU A O 1
ATOM 721 N N . ARG A 1 96 ? -5.186 -3.401 2.150 1.00 96.75 96 ARG A N 1
ATOM 722 C CA . ARG A 1 96 ? -4.797 -3.982 0.850 1.00 96.75 96 ARG A CA 1
ATOM 723 C C . ARG A 1 96 ? -4.552 -2.908 -0.209 1.00 96.75 96 ARG A C 1
ATOM 725 O O . ARG A 1 96 ? -3.571 -2.981 -0.942 1.00 96.75 96 ARG A O 1
ATOM 732 N N . THR A 1 97 ? -5.412 -1.893 -0.261 1.00 96.62 97 THR A N 1
ATOM 733 C CA . THR A 1 97 ? -5.281 -0.782 -1.217 1.00 96.62 97 THR A CA 1
ATOM 734 C C . THR A 1 97 ? -4.000 0.019 -0.963 1.00 96.62 97 THR A C 1
ATOM 736 O O . THR A 1 97 ? -3.263 0.325 -1.904 1.00 96.62 97 THR A O 1
ATOM 739 N N . VAL A 1 98 ? -3.691 0.315 0.305 1.00 97.38 98 VAL A N 1
ATOM 740 C CA . VAL A 1 98 ? -2.451 1.009 0.688 1.00 97.38 98 VAL A CA 1
ATOM 741 C C . VAL A 1 98 ? -1.219 0.173 0.356 1.00 97.38 98 VAL A C 1
ATOM 743 O O . VAL A 1 98 ? -0.283 0.713 -0.223 1.00 97.38 98 VAL A O 1
ATOM 746 N N . ILE A 1 99 ? -1.227 -1.134 0.641 1.00 96.75 99 ILE A N 1
ATOM 747 C CA . ILE A 1 99 ? -0.112 -2.039 0.314 1.00 96.75 99 ILE A CA 1
ATOM 748 C C . ILE A 1 99 ? 0.149 -2.075 -1.198 1.00 96.75 99 ILE A C 1
ATOM 750 O O . ILE A 1 99 ? 1.299 -1.947 -1.611 1.00 96.75 99 ILE A O 1
ATOM 754 N N . ASN A 1 100 ? -0.891 -2.181 -2.029 1.00 95.62 100 ASN A N 1
ATOM 755 C CA . ASN A 1 100 ? -0.735 -2.200 -3.490 1.00 95.62 100 ASN A CA 1
ATOM 756 C C . ASN A 1 100 ? -0.182 -0.869 -4.030 1.00 95.62 100 ASN A C 1
ATOM 758 O O . ASN A 1 100 ? 0.681 -0.839 -4.911 1.00 95.62 100 ASN A O 1
ATOM 762 N N . THR A 1 101 ? -0.643 0.248 -3.465 1.00 95.69 101 THR A N 1
ATOM 763 C CA . THR A 1 101 ? -0.168 1.586 -3.850 1.00 95.69 101 THR A CA 1
ATOM 764 C C . THR A 1 101 ? 1.277 1.802 -3.389 1.00 95.69 101 THR A C 1
ATOM 766 O O . THR A 1 101 ? 2.094 2.356 -4.125 1.00 95.69 101 THR A O 1
ATOM 769 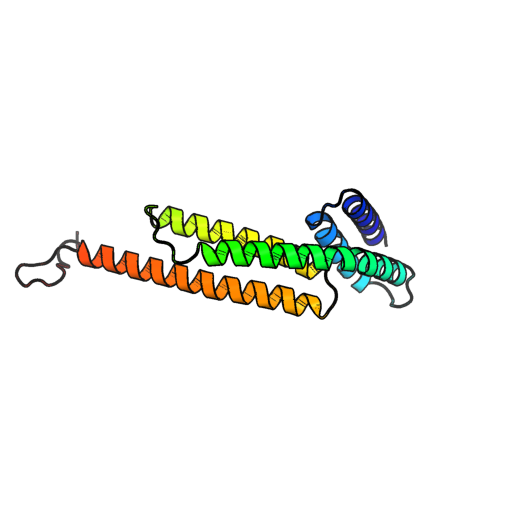N N . PHE A 1 102 ? 1.623 1.302 -2.198 1.00 95.69 102 PHE A N 1
ATOM 770 C CA . PHE A 1 102 ? 2.988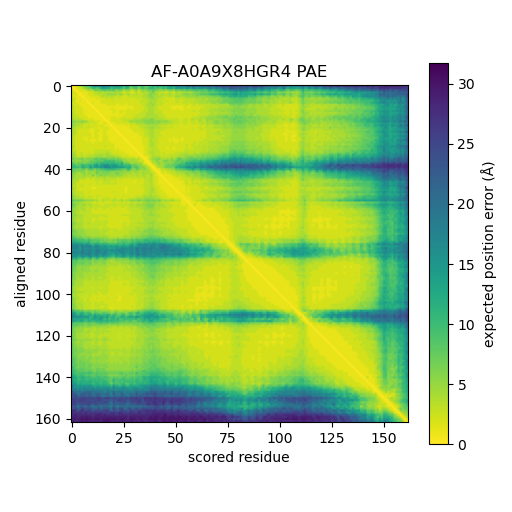 1.275 -1.683 1.00 95.69 102 PHE A CA 1
ATOM 771 C C . PHE A 1 102 ? 3.907 0.460 -2.589 1.00 95.69 102 PHE A C 1
ATOM 773 O O . PHE A 1 102 ? 4.970 0.953 -2.948 1.00 95.69 102 PHE A O 1
ATOM 780 N N . TYR A 1 103 ? 3.494 -0.747 -2.979 1.00 94.50 103 TYR A N 1
ATOM 781 C CA . TYR A 1 103 ? 4.265 -1.615 -3.864 1.00 94.50 103 TYR A CA 1
ATOM 782 C C . TYR A 1 103 ? 4.613 -0.899 -5.172 1.00 94.50 103 TYR A C 1
ATOM 784 O O . TYR A 1 103 ? 5.781 -0.833 -5.549 1.00 94.50 103 TYR A O 1
ATOM 792 N N . THR A 1 104 ? 3.615 -0.267 -5.795 1.00 94.50 104 THR A N 1
ATOM 793 C CA . THR A 1 104 ? 3.798 0.511 -7.027 1.00 94.50 104 THR A CA 1
ATOM 794 C C . THR A 1 104 ? 4.797 1.654 -6.819 1.00 94.50 104 THR A C 1
ATOM 796 O O . THR A 1 104 ? 5.740 1.822 -7.590 1.00 94.50 104 THR A O 1
ATOM 799 N N . SER A 1 105 ? 4.637 2.419 -5.733 1.00 94.06 105 SER A N 1
ATOM 800 C CA . SER A 1 105 ? 5.540 3.522 -5.384 1.00 94.06 105 SER A CA 1
ATOM 801 C C . SER A 1 105 ? 6.973 3.053 -5.126 1.00 94.06 105 SER A C 1
ATOM 803 O O . SER A 1 105 ? 7.922 3.671 -5.607 1.00 94.06 105 SER A O 1
ATOM 805 N N . TYR A 1 106 ? 7.133 1.952 -4.393 1.00 92.44 106 TYR A N 1
ATOM 806 C CA . TYR A 1 106 ? 8.419 1.362 -4.037 1.00 92.44 106 TYR A CA 1
ATOM 807 C C . TYR A 1 106 ? 9.154 0.799 -5.257 1.00 92.44 106 TYR A C 1
ATOM 809 O O . TYR A 1 106 ? 10.358 0.996 -5.396 1.00 92.44 106 TYR A O 1
ATOM 817 N N . ALA A 1 107 ? 8.439 0.111 -6.146 1.00 92.38 107 ALA A N 1
ATOM 818 C CA . ALA A 1 107 ? 9.021 -0.500 -7.333 1.00 92.38 107 ALA A CA 1
ATOM 819 C C . ALA A 1 107 ? 9.553 0.555 -8.312 1.00 92.38 107 ALA A C 1
ATOM 821 O O . ALA A 1 107 ? 10.673 0.423 -8.809 1.00 92.38 107 ALA A O 1
ATOM 822 N N . LEU A 1 108 ? 8.767 1.605 -8.563 1.00 92.50 108 LEU A N 1
ATOM 823 C CA . LEU A 1 108 ? 9.076 2.637 -9.556 1.00 92.50 108 LEU A CA 1
ATOM 824 C C . LEU A 1 108 ? 10.055 3.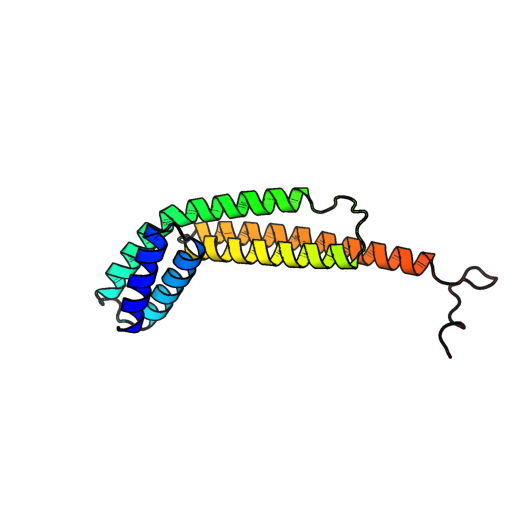702 -9.056 1.00 92.50 108 LEU A C 1
ATOM 826 O O . LEU A 1 108 ? 10.647 4.421 -9.859 1.00 92.50 108 LEU A O 1
ATOM 830 N N . SER A 1 109 ? 10.212 3.833 -7.741 1.00 87.44 109 SER A N 1
ATOM 831 C CA . SER A 1 109 ? 11.106 4.824 -7.158 1.00 87.44 109 SER A CA 1
ATOM 832 C C . SER A 1 109 ? 12.539 4.280 -7.031 1.00 87.44 109 SER A C 1
ATOM 834 O O . SER A 1 109 ? 12.754 3.096 -6.756 1.00 87.44 109 SER A O 1
ATOM 836 N N . PRO A 1 110 ? 13.560 5.129 -7.233 1.00 78.38 110 PRO A N 1
ATOM 837 C CA . PRO A 1 110 ? 14.928 4.798 -6.867 1.00 78.38 110 PRO A CA 1
ATOM 838 C C . PRO A 1 110 ? 15.170 5.042 -5.370 1.00 78.38 110 PRO A C 1
ATOM 840 O O . PRO A 1 110 ? 14.488 5.836 -4.714 1.00 78.38 110 PRO A O 1
ATOM 843 N N . SER A 1 111 ? 16.211 4.418 -4.815 1.00 72.00 111 SER A N 1
ATOM 844 C CA . SER A 1 111 ? 16.729 4.813 -3.498 1.00 72.00 111 SER A CA 1
ATOM 845 C C . SER A 1 111 ? 17.208 6.278 -3.544 1.00 72.00 111 SER A C 1
ATOM 847 O O . SER A 1 111 ? 17.914 6.634 -4.490 1.00 72.00 111 SER A O 1
ATOM 849 N N . PRO A 1 112 ? 16.852 7.150 -2.574 1.00 63.06 112 PRO A N 1
ATOM 850 C CA . PRO A 1 112 ? 16.210 6.859 -1.288 1.00 63.06 112 PRO A CA 1
ATOM 851 C C . PRO A 1 112 ? 14.681 7.052 -1.242 1.00 63.06 112 PRO A C 1
ATOM 853 O O . PRO A 1 112 ? 14.099 6.873 -0.175 1.00 63.06 112 PRO A O 1
ATOM 856 N N . ALA A 1 113 ? 13.998 7.395 -2.339 1.00 69.44 113 ALA A N 1
ATOM 857 C CA . ALA A 1 113 ? 12.539 7.610 -2.344 1.00 69.44 113 ALA A CA 1
ATOM 858 C C . ALA A 1 113 ? 11.735 6.357 -1.911 1.00 69.44 113 ALA A C 1
ATOM 860 O O . ALA A 1 113 ? 10.618 6.457 -1.392 1.00 69.44 113 ALA A O 1
ATOM 861 N N . ASN A 1 114 ? 12.349 5.175 -1.995 1.00 74.56 114 ASN A N 1
ATOM 862 C CA . ASN A 1 114 ? 11.817 3.921 -1.446 1.00 74.56 114 ASN A CA 1
ATOM 863 C C . ASN A 1 114 ? 11.671 3.968 0.081 1.00 74.56 114 ASN A C 1
ATOM 865 O O . ASN A 1 114 ? 10.706 3.428 0.625 1.00 74.56 114 ASN A O 1
ATOM 869 N N . ALA A 1 115 ? 12.583 4.656 0.775 1.00 83.25 115 ALA A N 1
ATOM 870 C CA . ALA A 1 115 ? 12.499 4.862 2.218 1.00 83.25 115 ALA A CA 1
ATOM 871 C C . ALA A 1 115 ? 11.307 5.757 2.588 1.00 83.25 115 ALA A C 1
ATOM 873 O O . ALA A 1 115 ? 10.638 5.497 3.586 1.00 83.25 115 ALA A O 1
ATOM 874 N N . SER A 1 116 ? 10.989 6.760 1.761 1.00 89.06 116 SER A N 1
ATOM 875 C CA . SER A 1 116 ? 9.798 7.599 1.944 1.00 89.06 116 SER A CA 1
ATOM 876 C C . SER A 1 116 ? 8.510 6.792 1.783 1.00 89.06 116 SER A C 1
ATOM 878 O O . SER A 1 116 ? 7.640 6.865 2.644 1.00 89.06 116 SER A O 1
ATOM 880 N N . SER A 1 117 ? 8.415 5.959 0.741 1.00 91.94 117 SER A N 1
ATOM 881 C CA . SER A 1 117 ? 7.252 5.077 0.534 1.00 91.94 117 SER A CA 1
ATOM 882 C C . SER A 1 117 ? 7.031 4.143 1.730 1.00 91.94 117 SER A C 1
ATOM 884 O O . SER A 1 117 ? 5.904 3.972 2.194 1.00 91.94 117 SER A O 1
ATOM 886 N N . LEU A 1 118 ? 8.116 3.570 2.265 1.00 93.50 118 LEU A N 1
ATOM 887 C CA . LEU A 1 118 ? 8.057 2.689 3.430 1.00 93.50 118 LEU A CA 1
ATOM 888 C C . LEU A 1 118 ? 7.615 3.436 4.693 1.00 93.50 118 LEU A C 1
ATOM 890 O O . LEU A 1 118 ? 6.789 2.919 5.440 1.00 93.50 118 LEU A O 1
ATOM 894 N N . ALA A 1 119 ? 8.122 4.650 4.922 1.00 94.06 119 ALA A N 1
ATOM 895 C CA . ALA A 1 119 ? 7.715 5.468 6.061 1.00 94.06 119 ALA A CA 1
ATOM 896 C C . ALA A 1 119 ? 6.202 5.747 6.050 1.00 94.06 119 ALA A C 1
ATOM 898 O O . ALA A 1 119 ? 5.547 5.608 7.081 1.00 94.06 119 ALA A O 1
ATOM 899 N N . VAL A 1 120 ? 5.640 6.050 4.875 1.00 95.50 120 VAL A N 1
ATOM 900 C CA . VAL A 1 120 ? 4.197 6.290 4.701 1.00 95.50 120 VAL A CA 1
ATOM 901 C C . VAL A 1 120 ? 3.370 5.033 4.973 1.00 95.50 120 VAL A C 1
ATOM 903 O O . VAL A 1 120 ? 2.335 5.108 5.635 1.00 95.50 120 VAL A O 1
ATOM 906 N N . LEU A 1 121 ? 3.827 3.865 4.507 1.00 96.75 121 LEU A N 1
ATOM 907 C CA . LEU A 1 121 ? 3.170 2.593 4.818 1.00 96.75 121 LEU A CA 1
ATOM 908 C C . LEU A 1 121 ? 3.167 2.326 6.330 1.00 96.75 121 LEU A C 1
ATOM 910 O O . LEU A 1 121 ? 2.131 1.968 6.886 1.00 96.75 121 LEU A O 1
ATOM 914 N N . VAL A 1 122 ? 4.314 2.503 6.990 1.00 96.19 122 VAL A N 1
ATOM 915 C CA . VAL A 1 122 ? 4.457 2.267 8.435 1.00 96.19 122 VAL A CA 1
ATOM 916 C C . VAL A 1 122 ? 3.539 3.190 9.237 1.00 96.19 122 VAL A C 1
ATOM 918 O O . VAL A 1 122 ? 2.873 2.722 10.158 1.00 96.19 122 VAL A O 1
ATOM 921 N N . GLU A 1 123 ? 3.456 4.470 8.866 1.00 95.00 123 GLU A N 1
ATOM 922 C CA . GLU A 1 123 ? 2.547 5.433 9.495 1.00 95.00 123 GLU A CA 1
ATOM 923 C C . GLU A 1 123 ? 1.085 4.974 9.406 1.00 95.00 123 GLU A C 1
ATOM 925 O O . GLU A 1 123 ? 0.370 4.964 10.410 1.00 95.00 123 GLU A O 1
ATOM 930 N N . TYR A 1 124 ? 0.647 4.551 8.217 1.00 96.81 124 TYR A N 1
ATOM 931 C CA . TYR A 1 124 ? -0.719 4.072 8.025 1.00 96.81 124 TYR A CA 1
ATOM 932 C C . TYR A 1 124 ? -1.004 2.800 8.832 1.00 96.81 124 TYR A C 1
ATOM 934 O O . TYR A 1 124 ? -2.032 2.718 9.502 1.00 96.81 124 TYR A O 1
ATOM 942 N N . VAL A 1 125 ? -0.093 1.821 8.807 1.00 96.81 125 VAL A N 1
ATOM 943 C CA . VAL A 1 125 ? -0.252 0.551 9.534 1.00 96.81 125 VAL A CA 1
ATOM 944 C C . VAL A 1 125 ? -0.358 0.781 11.044 1.00 96.81 125 VAL A C 1
ATOM 946 O O . VAL A 1 125 ? -1.188 0.150 11.695 1.00 96.81 125 VAL A O 1
ATOM 949 N N . ASP A 1 126 ? 0.421 1.706 11.610 1.00 96.19 126 ASP A N 1
ATOM 950 C CA . ASP A 1 126 ? 0.322 2.057 13.033 1.00 96.19 126 ASP A CA 1
ATOM 951 C C . ASP A 1 126 ? -1.042 2.685 13.381 1.00 96.19 126 ASP A C 1
ATOM 953 O O . ASP A 1 126 ? -1.679 2.315 14.373 1.00 96.19 126 ASP A O 1
ATOM 957 N N . ALA A 1 127 ? -1.536 3.607 12.550 1.00 95.06 127 ALA A N 1
ATOM 958 C CA . ALA A 1 127 ? -2.844 4.233 12.750 1.00 95.06 127 ALA A CA 1
ATOM 959 C C . ALA A 1 127 ? -4.001 3.223 12.624 1.00 95.06 127 ALA A C 1
ATOM 961 O O . ALA A 1 127 ? -4.916 3.197 13.453 1.00 95.06 127 ALA A O 1
ATOM 962 N N . GLU A 1 128 ? -3.939 2.365 11.611 1.00 95.38 128 GLU A N 1
ATOM 963 C CA . GLU A 1 128 ? -4.902 1.298 11.34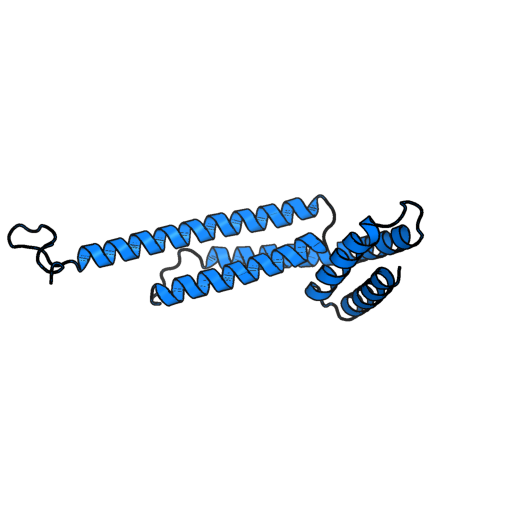1 1.00 95.38 128 GLU A CA 1
ATOM 964 C C . GLU A 1 128 ? -4.952 0.292 12.503 1.00 95.38 128 GLU A C 1
ATOM 966 O O . GLU A 1 128 ? -6.029 -0.026 13.020 1.00 95.38 128 GLU A O 1
ATOM 971 N N . PHE A 1 129 ? -3.785 -0.115 13.010 1.00 95.38 129 PHE A N 1
ATOM 972 C CA . PHE A 1 129 ? -3.681 -1.014 14.153 1.00 95.38 129 PHE A CA 1
ATOM 973 C C . PHE A 1 129 ? -4.341 -0.429 15.409 1.00 95.38 129 PHE A C 1
ATOM 975 O O . PHE A 1 129 ? -5.100 -1.119 16.099 1.00 95.38 129 PHE A O 1
ATOM 982 N N . LYS A 1 130 ? -4.114 0.861 15.695 1.00 94.88 130 LYS A N 1
ATOM 983 C CA . LYS A 1 130 ? -4.774 1.560 16.812 1.00 94.88 130 LYS A CA 1
ATOM 984 C C . LYS A 1 130 ? -6.294 1.563 16.656 1.00 94.88 130 LYS A C 1
ATOM 986 O O . LYS A 1 130 ? -7.002 1.329 17.639 1.00 94.88 130 LYS A O 1
ATOM 991 N N . GLN A 1 131 ? -6.805 1.752 15.438 1.00 94.00 131 GLN A N 1
ATOM 992 C CA . GLN A 1 131 ? -8.240 1.671 15.162 1.00 94.00 131 GLN A CA 1
ATOM 993 C C . GLN A 1 131 ? -8.792 0.264 15.441 1.00 94.00 131 GLN A C 1
ATOM 995 O O . GLN A 1 131 ? -9.806 0.133 16.131 1.00 94.00 131 GLN A O 1
ATOM 1000 N N . ARG A 1 132 ? -8.119 -0.800 14.977 1.00 94.25 132 ARG A N 1
ATOM 1001 C CA . ARG A 1 132 ? -8.534 -2.188 15.268 1.00 94.25 132 ARG A CA 1
ATOM 1002 C C . ARG A 1 132 ? -8.549 -2.493 16.757 1.00 94.25 132 ARG A C 1
ATOM 1004 O O . ARG A 1 132 ? -9.468 -3.166 17.232 1.00 94.25 132 ARG A O 1
ATOM 1011 N N . ALA A 1 133 ? -7.536 -2.020 17.481 1.00 93.56 133 ALA A N 1
ATOM 1012 C CA . ALA A 1 133 ? -7.451 -2.179 18.925 1.00 93.56 133 ALA A CA 1
ATOM 1013 C C . ALA A 1 133 ? -8.630 -1.488 19.626 1.00 93.56 133 ALA A C 1
ATOM 1015 O O . ALA A 1 133 ? -9.282 -2.112 20.464 1.00 93.56 133 ALA A O 1
ATOM 1016 N N . SER A 1 134 ? -8.962 -0.255 19.225 1.00 92.00 134 SER A N 1
ATOM 1017 C CA . SER A 1 134 ? -10.127 0.471 19.744 1.00 92.00 134 SER A CA 1
ATOM 1018 C C . SER A 1 134 ? -11.428 -0.297 19.503 1.00 92.00 134 SER A C 1
ATOM 1020 O O . SER A 1 134 ? -12.184 -0.526 20.442 1.00 92.00 134 SER A O 1
ATOM 1022 N N . LEU A 1 135 ? -11.657 -0.782 18.277 1.00 91.88 135 LEU A N 1
ATOM 1023 C CA . LEU A 1 135 ? -12.862 -1.549 17.936 1.00 91.88 135 LEU A CA 1
ATOM 1024 C C . LEU A 1 135 ? -13.005 -2.824 18.770 1.00 91.88 135 LEU A C 1
ATOM 1026 O O . LEU A 1 135 ? -14.107 -3.189 19.185 1.00 91.88 135 LEU A O 1
ATOM 1030 N N . ARG A 1 136 ? -11.884 -3.494 19.055 1.00 91.44 13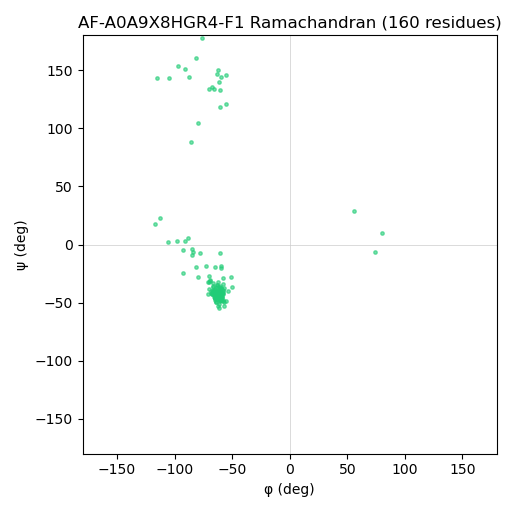6 ARG A N 1
ATOM 1031 C CA . ARG A 1 136 ? -11.875 -4.697 19.888 1.00 91.44 136 ARG A CA 1
ATOM 1032 C C . ARG A 1 136 ? -12.234 -4.380 21.336 1.00 91.44 136 ARG A C 1
ATOM 1034 O O . ARG A 1 136 ? -13.011 -5.118 21.939 1.00 91.44 136 ARG A O 1
ATOM 1041 N N . VAL A 1 137 ? -11.695 -3.292 21.885 1.00 91.19 137 VAL A N 1
ATOM 1042 C CA . VAL A 1 137 ? -12.035 -2.823 23.236 1.00 91.19 137 VAL A CA 1
ATOM 1043 C C . VAL A 1 137 ? -13.513 -2.437 23.318 1.00 91.19 137 VAL A C 1
ATOM 1045 O O . VAL A 1 137 ? -14.193 -2.863 24.251 1.00 91.19 137 VAL A O 1
ATOM 1048 N N . ASP A 1 138 ? -14.038 -1.727 22.319 1.00 88.69 138 ASP A N 1
ATOM 1049 C CA . ASP A 1 138 ? -15.451 -1.339 22.261 1.00 88.69 138 ASP A CA 1
ATOM 1050 C C . ASP A 1 138 ? -16.378 -2.559 22.194 1.00 88.69 138 ASP A C 1
ATOM 1052 O O . ASP A 1 138 ? -17.384 -2.625 22.904 1.00 88.69 138 ASP A O 1
ATOM 1056 N N . SER A 1 139 ? -16.026 -3.559 21.380 1.00 87.56 139 SER A N 1
ATOM 1057 C CA . SER A 1 139 ? -16.768 -4.821 21.284 1.00 87.56 139 SER A CA 1
ATOM 1058 C C . SER A 1 139 ? -16.787 -5.575 22.619 1.00 87.56 139 SER A C 1
ATOM 1060 O O . SER A 1 139 ? -17.852 -5.970 23.097 1.00 87.56 139 SER A O 1
ATOM 1062 N N . LEU A 1 140 ? -15.638 -5.686 23.296 1.00 87.81 140 LEU A N 1
ATOM 1063 C CA . LEU A 1 140 ? -15.556 -6.286 24.633 1.00 87.81 140 LEU A CA 1
ATOM 1064 C C . LEU A 1 140 ? -16.383 -5.510 25.668 1.00 87.81 140 LEU A C 1
ATOM 1066 O O . LEU A 1 140 ? -17.030 -6.122 26.518 1.00 87.81 140 LEU A O 1
ATOM 1070 N N . GLY A 1 141 ? -16.398 -4.178 25.586 1.00 86.69 141 GLY A N 1
ATOM 1071 C CA . GLY A 1 141 ? -17.239 -3.325 26.423 1.00 86.69 141 GLY A CA 1
ATOM 1072 C C . GLY A 1 141 ? -18.729 -3.617 26.238 1.00 86.69 141 GLY A C 1
ATOM 1073 O O . GLY A 1 141 ? -19.448 -3.778 27.225 1.00 86.69 141 GLY A O 1
ATOM 1074 N N . LYS A 1 142 ? -19.181 -3.765 24.986 1.00 86.19 142 LYS A N 1
ATOM 1075 C CA . LYS A 1 142 ? -20.568 -4.135 24.657 1.00 86.19 142 LYS A CA 1
ATOM 1076 C C . LYS A 1 142 ? -20.924 -5.534 25.162 1.00 86.19 142 LYS A C 1
ATOM 1078 O O . LYS A 1 142 ? -21.964 -5.689 25.794 1.00 86.19 142 LYS A O 1
ATOM 1083 N N . LEU A 1 143 ? -20.052 -6.525 24.957 1.00 85.00 143 LEU A N 1
ATOM 1084 C CA . LEU A 1 143 ? -20.256 -7.891 25.461 1.00 85.00 143 LEU A CA 1
ATOM 1085 C C . LEU A 1 143 ? -20.349 -7.922 26.988 1.00 85.00 143 LEU A C 1
ATOM 1087 O O . LEU A 1 143 ? -21.235 -8.566 27.539 1.00 85.00 143 LEU A O 1
ATOM 1091 N N . LYS A 1 144 ? -19.475 -7.181 27.680 1.00 83.81 144 LYS A N 1
ATOM 1092 C CA . LYS A 1 144 ? -19.519 -7.055 29.141 1.00 83.81 144 LYS A CA 1
ATOM 1093 C C . LYS A 1 144 ? -20.822 -6.410 29.618 1.00 83.81 144 LYS A C 1
ATOM 1095 O O . LYS A 1 144 ? -21.372 -6.858 30.616 1.00 83.81 144 LYS A O 1
ATOM 1100 N N . ALA A 1 145 ? -21.296 -5.365 28.940 1.00 84.19 145 ALA A N 1
ATOM 1101 C CA . ALA A 1 145 ? -22.538 -4.680 29.299 1.00 84.19 145 ALA A CA 1
ATOM 1102 C C . ALA A 1 145 ? -23.792 -5.531 29.035 1.00 84.19 145 ALA A C 1
ATOM 1104 O O . ALA A 1 145 ? -24.778 -5.394 29.750 1.00 84.19 145 ALA A O 1
ATOM 1105 N N . ALA A 1 146 ? -23.749 -6.405 28.026 1.00 83.56 146 ALA A N 1
ATOM 1106 C CA . ALA A 1 146 ? -24.834 -7.322 27.687 1.00 83.56 146 ALA A CA 1
ATOM 1107 C C . ALA A 1 146 ? -24.813 -8.632 28.497 1.00 83.56 146 ALA A C 1
ATOM 1109 O O . ALA A 1 146 ? -25.752 -9.421 28.401 1.00 83.56 146 ALA A O 1
ATOM 1110 N N . ALA A 1 147 ? -23.752 -8.892 29.268 1.00 81.56 147 ALA A N 1
ATOM 1111 C CA . ALA A 1 147 ? -23.622 -10.124 30.030 1.00 81.56 147 ALA A CA 1
ATOM 1112 C C . ALA A 1 147 ? -24.693 -10.199 31.138 1.00 81.56 147 ALA A C 1
ATOM 1114 O O . ALA A 1 147 ? -24.878 -9.220 31.869 1.00 81.56 147 ALA A O 1
ATOM 1115 N N . PRO A 1 148 ? -25.377 -11.347 31.306 1.00 79.81 148 PRO A N 1
ATOM 1116 C CA . PRO A 1 148 ? -26.327 -11.527 32.395 1.00 79.81 148 PRO A CA 1
ATOM 1117 C C . PRO A 1 148 ? -25.602 -11.389 33.736 1.00 79.81 148 PRO A C 1
ATOM 1119 O O . PRO A 1 148 ? -24.475 -11.863 33.898 1.00 79.81 148 PRO A O 1
ATOM 1122 N N . VAL A 1 149 ? -26.239 -10.723 34.696 1.00 83.12 149 VAL A N 1
ATOM 1123 C CA . VAL A 1 149 ? -25.708 -10.538 36.050 1.00 83.12 149 VAL A CA 1
ATOM 1124 C C . VAL A 1 149 ? -26.588 -11.253 37.067 1.00 83.12 149 VAL A C 1
ATOM 1126 O O . VAL A 1 149 ? -27.810 -11.279 36.933 1.00 83.12 149 VAL A O 1
ATOM 1129 N N . ASN A 1 150 ? -25.968 -11.834 38.091 1.00 80.44 150 ASN A N 1
ATOM 1130 C CA . ASN A 1 150 ? -26.675 -12.486 39.187 1.00 80.44 150 ASN A CA 1
ATOM 1131 C C . ASN A 1 150 ? -27.265 -11.451 40.168 1.00 80.44 150 ASN A C 1
ATOM 1133 O O . ASN A 1 150 ? -27.029 -10.247 40.051 1.00 80.44 150 ASN A O 1
ATOM 1137 N N . GLY A 1 151 ? -27.982 -11.917 41.198 1.00 76.25 151 GLY A N 1
ATOM 1138 C CA . GLY A 1 151 ? -28.590 -11.055 42.227 1.00 76.25 151 GLY A CA 1
ATOM 1139 C C . GLY A 1 151 ? -27.608 -10.200 43.049 1.00 76.25 151 GLY A C 1
ATOM 1140 O O . GLY A 1 151 ? -28.041 -9.344 43.814 1.00 76.25 151 GLY A O 1
ATOM 1141 N N . HIS A 1 152 ? -26.298 -10.402 42.887 1.00 80.12 152 HIS A N 1
ATOM 1142 C CA . HIS A 1 152 ? -25.234 -9.621 43.522 1.00 80.12 152 HIS A CA 1
ATOM 1143 C C . HIS A 1 152 ? -24.532 -8.656 42.547 1.00 80.12 152 HIS A C 1
ATOM 1145 O O . HIS A 1 152 ? -23.589 -7.974 42.941 1.00 80.12 152 HIS A O 1
ATOM 1151 N N . GLY A 1 153 ? -24.973 -8.588 41.284 1.00 75.75 153 GLY A N 1
ATOM 1152 C CA . GLY A 1 153 ? -24.414 -7.700 40.261 1.00 75.75 153 GLY A CA 1
ATOM 1153 C C . GLY A 1 153 ? -23.126 -8.205 39.600 1.00 75.75 153 GLY A C 1
ATOM 1154 O O . GLY A 1 153 ? -22.491 -7.457 38.856 1.00 75.75 153 GLY A O 1
ATOM 1155 N N . TYR A 1 154 ? -22.726 -9.456 39.843 1.00 79.88 154 TYR A N 1
ATOM 1156 C CA . TYR A 1 154 ? -21.596 -10.089 39.154 1.00 79.88 154 TYR A CA 1
ATOM 1157 C C . TYR A 1 154 ? -22.067 -10.816 37.894 1.00 79.88 154 TYR A C 1
ATOM 1159 O O . TYR A 1 154 ? -23.188 -11.315 37.866 1.00 79.88 154 TYR A O 1
ATOM 1167 N N . ILE A 1 155 ? -21.196 -10.924 36.880 1.00 78.19 155 ILE A N 1
ATOM 1168 C CA . ILE A 1 155 ? -21.474 -11.695 35.655 1.00 78.19 155 ILE A CA 1
ATOM 1169 C C . ILE A 1 155 ? -21.845 -13.131 36.036 1.00 78.19 155 ILE A C 1
ATOM 1171 O O . ILE A 1 155 ? -21.048 -13.840 36.659 1.00 78.19 155 ILE A O 1
ATOM 1175 N N . ASP A 1 156 ? -23.046 -13.543 35.648 1.00 77.94 156 ASP A N 1
ATOM 1176 C CA . ASP A 1 156 ? -23.585 -14.861 35.929 1.00 77.94 156 ASP A CA 1
ATOM 1177 C C . ASP A 1 156 ? -23.008 -15.890 34.953 1.00 77.94 156 ASP A C 1
ATOM 1179 O O . ASP A 1 156 ? -23.368 -15.953 33.779 1.00 77.94 156 ASP A O 1
ATOM 1183 N N . ARG A 1 157 ? -22.067 -16.698 35.448 1.00 71.31 157 ARG A N 1
ATOM 1184 C CA . ARG A 1 157 ? -21.402 -17.753 34.669 1.00 71.31 157 ARG A CA 1
ATOM 1185 C C . ARG A 1 157 ? -22.198 -19.058 34.619 1.00 71.31 157 ARG A C 1
ATOM 1187 O O . ARG A 1 157 ? -21.779 -19.974 33.918 1.00 71.31 157 ARG A O 1
ATOM 1194 N N . SER A 1 158 ? -23.307 -19.163 35.355 1.00 64.94 158 SER A N 1
ATOM 1195 C CA . SER A 1 158 ? -24.123 -20.384 35.392 1.00 64.94 158 SER A CA 1
ATOM 1196 C C . SER A 1 158 ? -24.924 -20.614 34.101 1.00 64.94 158 SER A C 1
ATOM 1198 O O . SER A 1 158 ? -25.284 -21.745 33.806 1.00 64.94 158 SER A O 1
ATOM 1200 N N . VAL A 1 159 ? -25.103 -19.572 33.279 1.00 57.41 159 VAL A N 1
ATOM 1201 C CA . VAL A 1 159 ? -25.863 -19.597 32.013 1.00 57.41 159 VAL A CA 1
ATOM 1202 C C . VAL A 1 159 ? -25.087 -20.246 30.846 1.00 57.41 159 VAL A C 1
ATOM 1204 O O . VAL A 1 159 ? -25.632 -20.400 29.762 1.00 57.41 159 VAL A O 1
ATOM 1207 N N . HIS A 1 160 ? -23.799 -20.581 30.995 1.00 54.56 160 HIS A N 1
ATOM 1208 C CA . HIS A 1 160 ? -22.946 -21.086 29.894 1.00 54.56 160 HIS A CA 1
ATOM 1209 C C . HIS A 1 160 ? -22.438 -22.527 30.108 1.00 54.56 160 HIS A C 1
ATOM 1211 O O . HIS A 1 160 ? -21.455 -22.923 29.484 1.00 54.56 160 HIS A O 1
ATOM 1217 N N . LEU A 1 161 ? -23.057 -23.296 31.010 1.00 46.59 161 LEU A N 1
ATOM 1218 C CA . LEU A 1 161 ? -22.634 -24.659 31.375 1.00 46.59 161 LEU A CA 1
ATOM 1219 C C . LEU A 1 161 ? -23.616 -25.769 30.942 1.00 46.59 161 LEU A C 1
ATOM 1221 O O . LEU A 1 161 ? -23.570 -26.854 31.519 1.00 46.59 161 LEU A O 1
ATOM 1225 N N . GLU A 1 162 ? -24.464 -25.533 29.938 1.00 37.72 162 GLU A N 1
ATOM 1226 C CA . GLU A 1 162 ? -25.343 -26.568 29.353 1.00 37.72 162 GLU A CA 1
ATOM 1227 C C . GLU A 1 162 ? -24.827 -27.097 28.010 1.00 37.72 162 GLU A C 1
ATOM 1229 O O . GLU A 1 162 ? -24.447 -26.269 27.148 1.00 37.72 162 GLU A O 1
#